Protein AF-A0A149TLL9-F1 (afdb_monomer)

Organism: NCBI:txid318683

InterPro domains:
  IPR004291 Transposase IS66, central domain [PF03050] (10-69)
  IPR039552 Transposase IS66, C-terminal [PF13817] (76-113)
  IPR052344 Transposase-related protein [PTHR33678] (9-99)

Foldseek 3Di:
DLVVCLVVDDCPDPSNVVSVVCVVCVCVLCVCVVPVVDDNDCVVVCVLCVVVVVVVVVPPPPDDPVSVVVVVVLSVQQVQLVVQVHHSVVLVVVLVVCVVVPNDPVCSVVSGSHD

Solvent-accessible surface area (backbone atoms only — not comparable to full-atom values): 6973 Å² total; per-residue (Å²): 113,78,75,77,49,49,86,82,40,61,81,87,36,71,66,40,47,52,51,50,52,50,63,78,38,42,72,70,76,47,41,36,81,84,34,84,89,43,70,93,62,60,62,69,58,54,60,64,48,43,61,56,62,52,49,59,72,70,45,84,79,76,82,49,70,72,56,52,53,54,48,51,52,52,53,51,51,43,51,40,10,52,75,58,74,39,62,46,66,60,52,52,50,55,42,52,54,44,48,72,73,63,54,58,78,93,52,53,76,78,63,51,61,71,125

Mean predicted aligned error: 6.93 Å

Radius of gyration: 22.15 Å; Cα contacts (8 Å, |Δi|>4): 44; chains: 1; bounding box: 47×26×58 Å

Secondary structure (DSSP, 8-state):
-GGGGGGGS-TTSHHHHHHHHHHHTHHHHTHHHH-TTS-SSSHHHHHHHHHHHHHHHH-TT---HHHHHHHHHHHHHHHHHHHTT--HHHHHHHHHHHHHTT--GGGGGGGSS--

Sequence (115 aa):
MLSGKLPFLPTRSKLAEAIRYTLNRWDDLKRFIDDGRIDLDTNPVERAIRPVALGRKNALFAGSEGGADRWAIAASLIETAKLNGIEPFQWLRDTLETMVAGFPASRLGELLPVR

pLDDT: mean 90.95, std 5.69, range [69.5, 97.56]

Structure (mmCIF, N/CA/C/O backbone):
data_AF-A0A149TLL9-F1
#
_entry.id   AF-A0A149TLL9-F1
#
loop_
_atom_site.group_PDB
_atom_site.id
_atom_site.type_symbol
_atom_site.label_atom_id
_atom_site.label_alt_id
_atom_site.label_comp_id
_atom_site.label_asym_id
_atom_site.label_entity_id
_atom_site.label_seq_id
_atom_site.pdbx_PDB_ins_code
_atom_site.Cartn_x
_atom_site.Cartn_y
_atom_site.Cartn_z
_atom_site.occupancy
_atom_site.B_iso_or_equiv
_atom_site.auth_seq_id
_atom_site.auth_comp_id
_atom_site.auth_asym_id
_atom_site.auth_atom_id
_atom_site.pdbx_PDB_model_num
ATOM 1 N N . MET A 1 1 ? 13.188 -2.672 -34.337 1.00 75.12 1 MET A N 1
ATOM 2 C CA . MET A 1 1 ? 12.836 -3.316 -33.049 1.00 75.12 1 MET A CA 1
ATOM 3 C C . MET A 1 1 ? 14.016 -3.195 -32.082 1.00 75.12 1 MET A C 1
ATOM 5 O O . MET A 1 1 ? 15.146 -3.167 -32.561 1.00 75.12 1 MET A O 1
ATOM 9 N N . LEU A 1 2 ? 13.786 -3.088 -30.766 1.00 82.38 2 LEU A N 1
ATOM 10 C CA . LEU A 1 2 ? 14.833 -2.858 -29.746 1.00 82.38 2 LEU A CA 1
ATOM 11 C C . LEU A 1 2 ? 15.948 -3.923 -29.751 1.00 82.38 2 LEU A C 1
ATOM 13 O O . LEU A 1 2 ? 17.118 -3.594 -29.568 1.00 82.38 2 LEU A O 1
ATOM 17 N N . SER A 1 3 ? 15.607 -5.177 -30.056 1.00 84.69 3 SER A N 1
ATOM 18 C CA . SER A 1 3 ? 16.554 -6.291 -30.216 1.00 84.69 3 SER A CA 1
ATOM 19 C C . SER A 1 3 ? 17.633 -6.021 -31.270 1.00 84.69 3 SER A C 1
ATOM 21 O O . SER A 1 3 ? 18.798 -6.342 -31.056 1.00 84.69 3 SER A O 1
ATOM 23 N N . GLY A 1 4 ? 17.284 -5.337 -32.363 1.00 89.44 4 GLY A N 1
ATOM 24 C CA . GLY A 1 4 ? 18.219 -4.976 -33.433 1.00 89.44 4 GLY A CA 1
ATOM 25 C C . GLY A 1 4 ? 19.247 -3.909 -33.045 1.00 89.44 4 GLY A C 1
ATOM 26 O O . GLY A 1 4 ? 20.147 -3.627 -33.829 1.00 89.44 4 GLY A O 1
ATOM 27 N N . LYS A 1 5 ? 19.131 -3.295 -31.860 1.00 88.19 5 LYS A N 1
ATOM 28 C CA . LYS A 1 5 ? 20.105 -2.319 -31.346 1.00 88.19 5 LYS A CA 1
ATOM 29 C C . LYS A 1 5 ? 21.161 -2.946 -30.432 1.00 88.19 5 LYS A C 1
ATOM 31 O O . LYS A 1 5 ? 22.229 -2.363 -30.288 1.00 88.19 5 LYS A O 1
ATOM 36 N N . LEU A 1 6 ? 20.907 -4.130 -29.866 1.00 89.44 6 LEU A N 1
ATOM 37 C CA . LEU A 1 6 ? 21.833 -4.811 -28.950 1.00 89.44 6 LEU A CA 1
ATOM 38 C C . LEU A 1 6 ? 23.225 -5.103 -29.544 1.00 89.44 6 LEU A C 1
ATOM 40 O O . LEU A 1 6 ? 24.193 -4.879 -28.822 1.00 89.44 6 LEU A O 1
ATOM 44 N N . PRO A 1 7 ? 23.373 -5.530 -30.816 1.00 92.38 7 PRO A N 1
ATOM 45 C CA . PRO A 1 7 ? 24.692 -5.819 -31.395 1.00 92.38 7 PRO A CA 1
ATOM 46 C C . PRO A 1 7 ? 25.615 -4.598 -31.512 1.00 92.38 7 PRO A C 1
ATOM 48 O O . PRO A 1 7 ? 26.825 -4.753 -31.626 1.00 92.38 7 PRO A O 1
ATOM 51 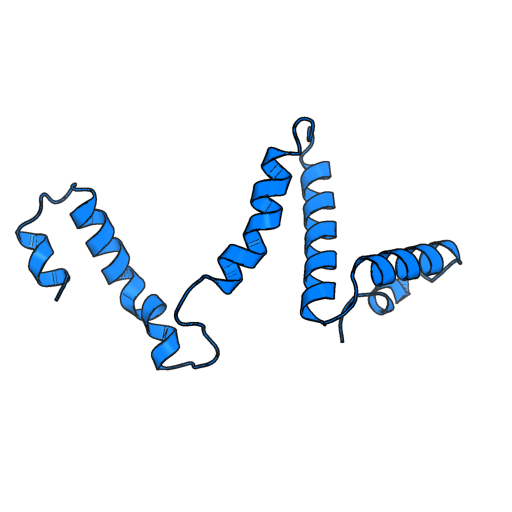N N . PHE A 1 8 ? 25.052 -3.386 -31.483 1.00 92.69 8 PHE A N 1
ATOM 52 C CA . PHE A 1 8 ? 25.791 -2.128 -31.628 1.00 92.69 8 PHE A CA 1
ATOM 53 C C . PHE A 1 8 ? 26.120 -1.466 -30.287 1.00 92.69 8 PHE A C 1
ATOM 55 O O . PHE A 1 8 ? 26.713 -0.389 -30.258 1.00 92.69 8 PHE A O 1
ATOM 62 N N . LEU A 1 9 ? 25.710 -2.075 -29.174 1.00 90.44 9 LEU A N 1
ATOM 63 C CA . LEU A 1 9 ? 25.934 -1.543 -27.838 1.00 90.44 9 LEU A CA 1
ATOM 64 C C . LEU A 1 9 ? 26.966 -2.392 -27.099 1.00 90.44 9 LEU A C 1
ATOM 66 O O . LEU A 1 9 ? 26.938 -3.620 -27.198 1.00 90.44 9 LEU A O 1
ATOM 70 N N . PRO A 1 10 ? 27.829 -1.776 -26.271 1.00 93.19 10 PRO A N 1
ATOM 71 C CA . PRO A 1 10 ? 28.663 -2.533 -25.356 1.00 93.19 10 PRO A CA 1
ATOM 72 C C . PRO A 1 10 ? 27.785 -3.424 -24.479 1.00 93.19 10 PRO A C 1
ATOM 74 O O . PRO A 1 10 ? 26.840 -2.941 -23.841 1.00 93.19 10 PRO A O 1
ATOM 77 N N . THR A 1 11 ? 28.118 -4.714 -24.413 1.00 86.38 11 THR A N 1
ATOM 78 C CA . THR A 1 11 ? 27.302 -5.733 -23.738 1.00 86.38 11 THR A CA 1
ATOM 79 C C . THR A 1 11 ? 26.956 -5.343 -22.305 1.00 86.38 11 THR A C 1
ATOM 81 O O . THR A 1 11 ? 25.830 -5.566 -21.879 1.00 86.38 11 THR A O 1
ATOM 84 N N . ARG A 1 12 ? 27.878 -4.701 -21.577 1.00 91.12 12 ARG A N 1
ATOM 85 C CA . ARG A 1 12 ? 27.704 -4.278 -20.174 1.00 91.12 12 ARG A CA 1
ATOM 86 C C . ARG A 1 12 ? 27.252 -2.822 -19.993 1.00 91.12 12 ARG A C 1
ATOM 88 O O . ARG A 1 12 ? 27.334 -2.293 -18.892 1.00 91.12 12 ARG A O 1
ATOM 95 N N . SER A 1 13 ? 26.807 -2.143 -21.049 1.00 95.75 13 SER A N 1
ATOM 96 C CA . SER A 1 13 ? 26.271 -0.785 -20.904 1.00 95.75 13 SER A CA 1
ATOM 97 C C . SER A 1 13 ? 24.900 -0.798 -20.216 1.00 95.75 13 SER A C 1
ATOM 99 O O . SER A 1 13 ? 24.089 -1.690 -20.471 1.00 95.75 13 SER A O 1
ATOM 101 N N . LYS A 1 14 ? 24.612 0.236 -19.409 1.00 95.75 14 LYS A N 1
ATOM 102 C CA . LYS A 1 14 ? 23.297 0.434 -18.764 1.00 95.75 14 LYS A CA 1
ATOM 103 C C . LYS A 1 14 ? 22.146 0.428 -19.776 1.00 95.75 14 LYS A C 1
ATOM 105 O O . LYS A 1 14 ? 21.066 -0.072 -19.491 1.00 95.75 14 LYS A O 1
ATOM 110 N N . LEU A 1 15 ? 22.387 0.954 -20.979 1.00 94.00 15 LEU A N 1
ATOM 111 C CA . LEU A 1 15 ? 21.398 0.947 -22.054 1.00 94.00 15 LEU A CA 1
ATOM 112 C C . LEU A 1 15 ? 21.132 -0.471 -22.577 1.00 94.00 15 LEU A C 1
ATOM 114 O O . LEU A 1 15 ? 19.977 -0.851 -22.744 1.00 94.00 15 LEU A O 1
ATOM 118 N N . ALA A 1 16 ? 22.176 -1.274 -22.805 1.00 94.44 16 ALA A N 1
ATOM 119 C CA . ALA A 1 16 ? 21.998 -2.662 -23.225 1.00 94.44 16 ALA A CA 1
ATOM 120 C C . ALA A 1 16 ? 21.307 -3.505 -22.137 1.00 94.44 16 ALA A C 1
ATOM 122 O O . ALA A 1 16 ? 20.509 -4.386 -22.456 1.00 94.44 16 ALA A O 1
ATOM 123 N N . GLU A 1 17 ? 21.583 -3.223 -20.861 1.00 95.38 17 GLU A N 1
ATOM 124 C CA . GLU A 1 17 ? 20.899 -3.832 -19.716 1.00 95.38 17 GLU A CA 1
ATOM 125 C C . GLU A 1 17 ? 19.409 -3.487 -19.691 1.00 95.38 17 GLU A C 1
ATOM 127 O O . GLU A 1 17 ? 18.586 -4.399 -19.663 1.00 95.38 17 GLU A O 1
ATOM 132 N N . ALA A 1 18 ? 19.061 -2.203 -19.808 1.00 94.69 18 ALA A N 1
ATOM 133 C CA . ALA A 1 18 ? 17.672 -1.756 -19.869 1.00 94.69 18 ALA A CA 1
ATOM 134 C C . ALA A 1 18 ? 16.917 -2.391 -21.047 1.00 94.69 18 ALA A C 1
ATOM 136 O O . ALA A 1 18 ? 15.814 -2.896 -20.867 1.00 94.69 18 ALA A O 1
ATOM 137 N N . ILE A 1 19 ? 17.531 -2.451 -22.237 1.00 94.69 19 ILE A N 1
ATOM 138 C CA . ILE A 1 19 ? 16.920 -3.092 -23.411 1.00 94.69 19 ILE A CA 1
ATOM 139 C C . ILE A 1 19 ? 16.646 -4.576 -23.150 1.00 94.69 19 ILE A C 1
ATOM 141 O O . ILE A 1 19 ? 15.545 -5.047 -23.431 1.00 94.69 19 ILE A O 1
ATOM 145 N N . ARG A 1 20 ? 17.619 -5.323 -22.611 1.00 94.75 20 ARG A N 1
ATOM 146 C CA . ARG A 1 20 ? 17.415 -6.742 -22.277 1.00 94.75 20 ARG A CA 1
ATOM 147 C C . ARG A 1 20 ? 16.333 -6.922 -21.222 1.00 94.75 20 ARG A C 1
ATOM 149 O O . ARG A 1 20 ? 15.502 -7.806 -21.375 1.00 94.75 20 ARG A O 1
ATOM 156 N N . TYR A 1 21 ? 16.318 -6.076 -20.195 1.00 94.38 21 TYR A N 1
ATOM 157 C CA . TYR A 1 21 ? 15.282 -6.097 -19.168 1.00 94.38 21 TYR A CA 1
ATOM 158 C C . TYR A 1 21 ? 13.886 -5.906 -19.774 1.00 94.38 21 TYR A C 1
ATOM 160 O O . TYR A 1 21 ? 13.004 -6.728 -19.539 1.00 94.38 21 TYR A O 1
ATOM 168 N N . THR A 1 22 ? 13.700 -4.887 -20.619 1.00 93.62 22 THR A N 1
ATOM 169 C CA . THR A 1 22 ? 12.425 -4.638 -21.307 1.00 93.62 22 THR A CA 1
ATOM 170 C C . THR A 1 22 ? 12.016 -5.811 -22.194 1.00 93.62 22 THR A C 1
ATOM 172 O O . THR A 1 22 ? 10.861 -6.221 -22.155 1.00 93.62 22 THR A O 1
ATOM 175 N N . LEU A 1 23 ? 12.946 -6.370 -22.976 1.00 94.44 23 LEU A N 1
ATOM 176 C CA . LEU A 1 23 ? 12.656 -7.506 -23.857 1.00 94.44 23 LEU A CA 1
ATOM 177 C C . LEU A 1 23 ? 12.274 -8.764 -23.066 1.00 94.44 23 LEU A C 1
ATOM 179 O O . LEU A 1 23 ? 11.324 -9.441 -23.442 1.00 94.44 23 LEU A O 1
ATOM 183 N N . ASN A 1 24 ? 12.952 -9.036 -21.948 1.00 95.88 24 ASN A N 1
ATOM 184 C CA . ASN A 1 24 ? 12.638 -10.163 -21.064 1.00 95.88 24 ASN A CA 1
ATOM 185 C C . ASN A 1 24 ? 11.278 -10.016 -20.361 1.00 95.88 24 ASN A C 1
ATOM 187 O O . ASN A 1 24 ? 10.733 -11.004 -19.883 1.00 95.88 24 ASN A O 1
ATOM 191 N N . ARG A 1 25 ? 10.748 -8.791 -20.266 1.00 93.69 25 ARG A N 1
ATOM 192 C CA . ARG A 1 25 ? 9.458 -8.463 -19.638 1.00 93.69 25 ARG A CA 1
ATOM 193 C C . ARG A 1 25 ? 8.371 -8.113 -20.649 1.00 93.69 25 ARG A C 1
ATOM 195 O O . ARG A 1 25 ? 7.311 -7.635 -20.266 1.00 93.69 25 ARG A O 1
ATOM 202 N N . TRP A 1 26 ? 8.626 -8.301 -21.940 1.00 93.81 26 TRP A N 1
ATOM 203 C CA . TRP A 1 26 ? 7.763 -7.769 -22.993 1.00 93.81 26 TRP A CA 1
ATOM 204 C C . TRP A 1 26 ? 6.345 -8.347 -22.970 1.00 93.81 26 TRP A C 1
ATOM 206 O O . TRP A 1 26 ? 5.390 -7.621 -23.244 1.00 93.81 26 TRP A O 1
A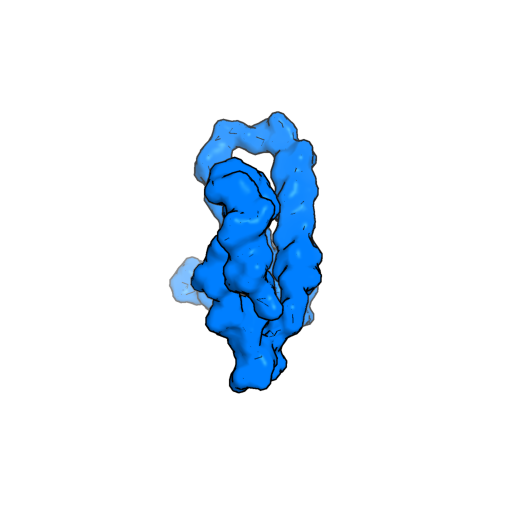TOM 216 N N . ASP A 1 27 ? 6.203 -9.625 -22.622 1.00 93.12 27 ASP A N 1
ATOM 217 C CA . ASP A 1 27 ? 4.894 -10.274 -22.526 1.00 93.12 27 ASP A CA 1
ATOM 218 C C . ASP A 1 27 ? 4.086 -9.745 -21.331 1.00 93.12 27 ASP A C 1
ATOM 220 O O . ASP A 1 27 ? 2.901 -9.452 -21.483 1.00 93.12 27 ASP A O 1
ATOM 224 N N . ASP A 1 28 ? 4.742 -9.495 -20.192 1.00 91.19 28 ASP A N 1
ATOM 225 C CA . ASP A 1 28 ? 4.124 -8.860 -19.019 1.00 91.19 28 ASP A CA 1
ATOM 226 C C . ASP A 1 28 ? 3.695 -7.414 -19.337 1.00 91.19 28 ASP A C 1
ATOM 228 O O . ASP A 1 28 ? 2.563 -7.012 -19.073 1.00 91.19 28 ASP A O 1
ATOM 232 N N . LEU A 1 29 ? 4.588 -6.632 -19.958 1.00 90.81 29 LEU A N 1
ATOM 233 C CA . LEU A 1 29 ? 4.372 -5.210 -20.261 1.00 90.81 29 LEU A CA 1
ATOM 234 C C . LEU A 1 29 ? 3.228 -4.963 -21.247 1.00 90.81 29 LEU A C 1
ATOM 236 O O . LEU A 1 29 ? 2.627 -3.894 -21.231 1.00 90.81 29 LEU A O 1
ATOM 240 N N . LYS A 1 30 ? 2.933 -5.927 -22.120 1.00 93.44 30 LYS A N 1
ATOM 241 C CA . LYS A 1 30 ? 1.842 -5.833 -23.096 1.00 93.44 30 LYS A CA 1
ATOM 242 C C . LYS A 1 30 ? 0.536 -6.443 -22.608 1.00 93.44 30 LYS A C 1
ATOM 244 O O . LYS A 1 30 ? -0.436 -6.415 -23.355 1.00 93.44 30 LYS A O 1
ATOM 249 N N . ARG A 1 31 ? 0.479 -7.006 -21.398 1.00 94.06 31 ARG A N 1
ATOM 250 C CA . ARG A 1 31 ? -0.690 -7.768 -20.938 1.00 94.06 31 ARG A CA 1
ATOM 251 C C . ARG A 1 31 ? -1.994 -6.961 -20.977 1.00 94.06 31 ARG A C 1
ATOM 253 O O . ARG A 1 31 ? -3.040 -7.538 -21.253 1.00 94.06 31 ARG A O 1
ATOM 260 N N . PHE A 1 32 ? -1.913 -5.642 -20.791 1.00 92.75 32 PHE A N 1
ATOM 261 C CA . PHE A 1 32 ? -3.047 -4.715 -20.907 1.00 92.75 32 PHE A CA 1
ATOM 262 C C . PHE A 1 32 ? -3.737 -4.746 -22.286 1.00 92.75 32 PHE A C 1
ATOM 264 O O . PHE A 1 32 ? -4.908 -4.398 -22.389 1.00 92.75 32 PHE A O 1
ATOM 271 N N . ILE A 1 33 ? -3.033 -5.158 -23.351 1.00 94.94 33 ILE A N 1
ATOM 272 C CA . ILE A 1 33 ? -3.597 -5.271 -24.707 1.00 94.94 33 ILE A CA 1
ATOM 273 C C . ILE 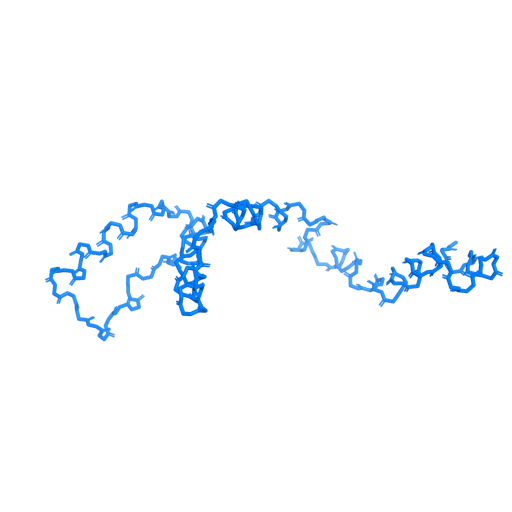A 1 33 ? -4.678 -6.356 -24.747 1.00 94.94 33 ILE A C 1
ATOM 275 O O . ILE A 1 33 ? -5.694 -6.192 -25.418 1.00 94.94 33 ILE A O 1
ATOM 279 N N . ASP A 1 34 ? -4.463 -7.443 -24.006 1.00 96.06 34 ASP A N 1
ATOM 280 C CA . ASP A 1 34 ? -5.345 -8.611 -23.990 1.00 96.06 34 ASP A CA 1
ATOM 281 C C . ASP A 1 34 ? -6.294 -8.622 -22.775 1.00 96.06 34 ASP A C 1
ATOM 283 O O . ASP A 1 34 ? -7.244 -9.404 -22.740 1.00 96.06 34 ASP A O 1
ATOM 287 N N . ASP A 1 35 ? -6.034 -7.796 -21.756 1.00 94.06 35 ASP A N 1
ATOM 288 C CA . ASP A 1 35 ? -6.819 -7.707 -20.521 1.00 94.06 35 ASP A CA 1
ATOM 289 C C . ASP A 1 35 ? -7.036 -6.244 -20.113 1.00 94.06 35 ASP A C 1
ATOM 291 O O . ASP A 1 35 ? -6.201 -5.631 -19.449 1.00 94.06 35 ASP A O 1
ATOM 295 N N . GLY A 1 36 ? -8.202 -5.698 -20.471 1.00 91.12 36 GLY A N 1
ATOM 296 C CA . GLY A 1 36 ? -8.574 -4.307 -20.189 1.00 91.12 36 GLY A CA 1
ATOM 297 C C . GLY A 1 36 ? -8.793 -3.970 -18.708 1.00 91.12 36 GLY A C 1
ATOM 298 O O . GLY A 1 36 ? -9.130 -2.833 -18.398 1.00 91.12 36 GLY A O 1
ATOM 299 N N . ARG A 1 37 ? -8.632 -4.932 -17.788 1.00 91.12 37 ARG A N 1
ATOM 300 C CA . ARG A 1 37 ? -8.613 -4.669 -16.337 1.00 91.12 37 ARG A CA 1
ATOM 301 C C . ARG A 1 37 ? -7.246 -4.185 -15.853 1.00 91.12 37 ARG A C 1
ATOM 303 O O . ARG A 1 37 ? -7.142 -3.729 -14.720 1.00 91.12 37 ARG A O 1
ATOM 310 N N . ILE A 1 38 ? -6.204 -4.352 -16.667 1.00 90.56 38 ILE A N 1
ATOM 311 C CA . ILE A 1 38 ? -4.844 -3.920 -16.356 1.00 90.56 38 ILE A 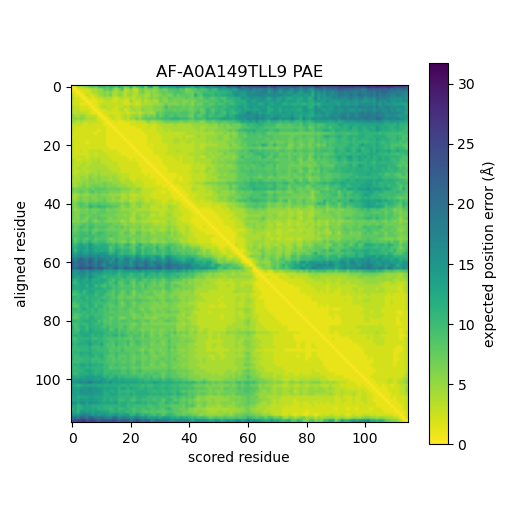CA 1
ATOM 312 C C . ILE A 1 38 ? -4.638 -2.532 -16.953 1.00 90.56 38 ILE A C 1
ATOM 314 O O . ILE A 1 38 ? -4.796 -2.336 -18.157 1.00 90.56 38 ILE A O 1
ATOM 318 N N . ASP A 1 39 ? -4.254 -1.582 -16.106 1.00 89.19 39 ASP A N 1
ATOM 319 C CA . ASP A 1 39 ? -3.908 -0.238 -16.549 1.00 89.19 39 ASP A CA 1
ATOM 320 C C . ASP A 1 39 ? -2.644 -0.253 -17.427 1.00 89.19 39 ASP A C 1
ATOM 322 O O . ASP A 1 39 ? -1.702 -1.013 -17.196 1.00 89.19 39 ASP A O 1
ATOM 326 N N . LEU A 1 40 ? -2.613 0.621 -18.439 1.00 90.00 40 LEU A N 1
ATOM 327 C CA . LEU A 1 40 ? -1.456 0.802 -19.327 1.00 90.00 40 LEU A CA 1
ATOM 328 C C . LEU A 1 40 ? -0.214 1.305 -18.573 1.00 90.00 40 LEU A C 1
ATOM 330 O O . LEU A 1 40 ? 0.919 1.054 -18.988 1.00 90.00 40 LEU A O 1
ATOM 334 N N . ASP A 1 41 ? -0.428 2.053 -17.494 1.00 88.62 41 ASP A N 1
ATOM 335 C CA . ASP A 1 41 ? 0.623 2.656 -16.692 1.00 88.62 41 ASP A CA 1
ATOM 336 C C . ASP A 1 41 ? 0.485 2.300 -15.209 1.00 88.62 41 ASP A C 1
ATOM 338 O O . ASP A 1 41 ? -0.542 1.819 -14.733 1.00 88.62 41 ASP A O 1
ATOM 342 N N . THR A 1 42 ? 1.559 2.534 -14.460 1.00 88.38 42 THR A N 1
ATOM 343 C CA . THR A 1 42 ? 1.628 2.260 -13.023 1.00 88.38 42 THR A CA 1
ATOM 344 C C . THR A 1 42 ? 1.208 3.455 -12.167 1.00 88.38 42 THR A C 1
ATOM 346 O O . THR A 1 42 ? 1.366 3.400 -10.947 1.00 88.38 42 THR A O 1
ATOM 349 N N . ASN A 1 43 ? 0.646 4.529 -12.739 1.00 90.38 43 ASN A N 1
ATOM 350 C CA . ASN A 1 43 ? 0.329 5.753 -11.994 1.00 90.38 43 ASN A CA 1
ATOM 351 C C . ASN A 1 43 ? -0.620 5.514 -10.807 1.00 90.38 43 ASN A C 1
ATOM 353 O O . ASN A 1 43 ? -0.412 6.124 -9.753 1.00 90.38 43 ASN A O 1
ATOM 357 N N . PRO A 1 44 ? -1.670 4.671 -10.900 1.00 87.31 44 PRO A N 1
ATOM 358 C CA . PRO A 1 44 ? -2.517 4.369 -9.747 1.00 87.31 44 PRO A CA 1
ATOM 359 C C . PRO A 1 44 ? -1.730 3.722 -8.603 1.00 87.31 44 PRO A C 1
ATOM 361 O O . PRO A 1 44 ? -1.840 4.164 -7.459 1.00 87.31 44 PRO A O 1
ATOM 364 N N . VAL A 1 45 ? -0.872 2.752 -8.925 1.00 87.38 45 VAL A N 1
ATOM 365 C CA . VAL A 1 45 ? -0.020 2.044 -7.959 1.00 87.38 45 VAL A CA 1
ATOM 366 C C . VAL A 1 45 ? 1.004 2.991 -7.332 1.00 87.38 45 VAL A C 1
ATOM 368 O O . VAL A 1 45 ? 1.157 3.030 -6.111 1.00 87.38 45 VAL A O 1
ATOM 371 N N . GLU A 1 46 ? 1.672 3.811 -8.142 1.00 90.19 46 GLU A N 1
ATOM 372 C CA . GLU A 1 46 ? 2.654 4.791 -7.672 1.00 90.19 46 GLU A CA 1
ATOM 373 C C . GLU A 1 46 ? 2.028 5.842 -6.752 1.00 90.19 46 GLU A C 1
ATOM 375 O O . GLU A 1 46 ? 2.599 6.198 -5.716 1.00 90.19 46 GLU A O 1
ATOM 380 N N . ARG A 1 47 ? 0.820 6.316 -7.083 1.00 89.44 47 ARG A N 1
ATOM 381 C CA . ARG A 1 47 ? 0.064 7.219 -6.207 1.00 89.44 47 ARG A CA 1
ATOM 382 C C . ARG A 1 47 ? -0.318 6.543 -4.894 1.00 89.44 47 ARG A C 1
ATOM 384 O O . ARG A 1 47 ? -0.207 7.195 -3.859 1.00 89.44 47 ARG A O 1
ATOM 391 N N . ALA A 1 48 ? -0.716 5.272 -4.922 1.00 86.31 48 ALA A N 1
ATOM 392 C CA . ALA A 1 48 ? -1.098 4.520 -3.727 1.00 86.31 48 ALA A CA 1
ATOM 393 C C . ALA A 1 48 ? 0.090 4.254 -2.783 1.00 86.31 48 ALA A C 1
ATOM 395 O O . ALA A 1 48 ? -0.058 4.351 -1.568 1.00 86.31 48 ALA A O 1
ATOM 396 N N . ILE A 1 49 ? 1.291 3.987 -3.312 1.00 88.50 49 ILE A N 1
ATOM 397 C CA . ILE A 1 49 ? 2.479 3.723 -2.477 1.00 88.50 49 ILE A CA 1
ATOM 398 C C . ILE A 1 49 ? 3.173 5.002 -1.982 1.00 88.50 49 ILE A C 1
ATOM 400 O O . ILE A 1 49 ? 3.908 4.986 -0.990 1.00 88.50 49 ILE A O 1
ATOM 404 N N . ARG A 1 50 ? 2.945 6.144 -2.639 1.00 89.38 50 ARG A N 1
ATOM 405 C CA . ARG A 1 50 ? 3.603 7.415 -2.301 1.00 89.38 50 ARG A CA 1
ATOM 406 C C . ARG A 1 50 ? 3.401 7.858 -0.839 1.00 89.38 50 ARG A C 1
ATOM 408 O O . ARG A 1 50 ? 4.400 8.251 -0.233 1.00 89.38 50 ARG A O 1
ATOM 415 N N . PRO A 1 51 ? 2.198 7.791 -0.232 1.00 87.06 51 PRO A N 1
ATOM 416 C CA . PRO A 1 51 ? 2.008 8.104 1.185 1.00 87.06 51 PRO A CA 1
ATOM 417 C C . PRO A 1 51 ? 2.867 7.244 2.115 1.00 87.06 51 PRO A C 1
ATOM 419 O O . PRO A 1 51 ? 3.428 7.770 3.072 1.00 87.06 51 PRO A O 1
ATOM 422 N N . VAL A 1 52 ? 3.041 5.955 1.805 1.00 85.31 52 VAL A N 1
ATOM 423 C CA . VAL A 1 52 ? 3.891 5.034 2.578 1.00 85.31 52 VAL A CA 1
ATOM 424 C C . VAL A 1 52 ? 5.356 5.468 2.494 1.00 85.31 52 VAL A C 1
ATOM 426 O O . VAL A 1 52 ? 6.032 5.611 3.515 1.00 85.31 52 VAL A O 1
ATOM 429 N N . ALA A 1 53 ? 5.842 5.755 1.283 1.00 87.31 53 ALA A N 1
ATOM 430 C CA . ALA A 1 53 ? 7.214 6.211 1.069 1.00 87.31 53 ALA A CA 1
ATOM 431 C C . ALA A 1 53 ? 7.508 7.552 1.769 1.00 87.31 53 ALA A C 1
ATOM 433 O O . ALA A 1 53 ? 8.583 7.726 2.351 1.00 87.31 53 ALA A O 1
ATOM 434 N N . LEU A 1 54 ? 6.550 8.487 1.744 1.00 86.88 54 LEU A N 1
ATOM 435 C CA . LEU A 1 54 ? 6.641 9.767 2.454 1.00 86.88 54 LEU A CA 1
ATOM 436 C C . LEU A 1 54 ? 6.573 9.583 3.975 1.00 86.88 54 LEU A C 1
ATOM 438 O O . LEU A 1 54 ? 7.373 10.179 4.693 1.00 86.88 54 LEU A O 1
ATOM 442 N N . GLY A 1 55 ? 5.673 8.730 4.464 1.00 83.62 55 GLY A N 1
ATOM 443 C CA . GLY A 1 55 ? 5.536 8.407 5.883 1.00 83.62 55 GLY A CA 1
ATOM 444 C C . GLY A 1 55 ? 6.828 7.848 6.472 1.00 83.62 55 GLY A C 1
ATOM 445 O O . GLY A 1 55 ? 7.274 8.316 7.516 1.00 83.62 55 GLY A O 1
ATOM 446 N N . ARG A 1 56 ? 7.508 6.947 5.748 1.00 80.69 56 ARG A N 1
ATOM 447 C CA . ARG A 1 56 ? 8.822 6.412 6.144 1.00 80.69 56 ARG A CA 1
ATOM 448 C C . ARG A 1 56 ? 9.863 7.511 6.360 1.00 80.69 56 ARG A C 1
ATOM 450 O O . ARG A 1 56 ? 10.626 7.440 7.315 1.00 80.69 56 ARG A O 1
ATOM 457 N N . LYS A 1 57 ? 9.895 8.534 5.499 1.00 80.25 57 LYS A N 1
ATOM 458 C CA . LYS A 1 57 ? 10.821 9.671 5.649 1.00 80.25 57 LYS A CA 1
ATOM 459 C C . LYS A 1 57 ? 10.549 10.467 6.933 1.00 80.25 57 LYS A C 1
ATOM 461 O O . LYS A 1 57 ? 11.479 11.013 7.516 1.00 80.25 57 LYS A O 1
ATOM 466 N N . ASN A 1 58 ? 9.291 10.519 7.364 1.00 80.94 58 ASN A N 1
ATOM 467 C CA . ASN A 1 58 ? 8.854 11.276 8.537 1.00 80.94 58 ASN A CA 1
ATOM 468 C C . ASN A 1 58 ? 8.911 10.457 9.842 1.00 80.94 58 ASN A C 1
ATOM 470 O O . ASN A 1 58 ? 8.790 11.022 10.926 1.00 80.94 58 ASN A O 1
ATOM 474 N N . ALA A 1 59 ? 9.131 9.143 9.764 1.00 80.44 59 ALA A N 1
ATOM 475 C CA . ALA A 1 59 ? 9.207 8.232 10.905 1.00 80.44 59 ALA A CA 1
ATOM 476 C C . ALA A 1 59 ? 10.631 8.155 11.498 1.00 80.44 59 ALA A C 1
ATOM 478 O O . ALA A 1 59 ? 11.199 7.074 11.643 1.00 80.44 59 ALA A O 1
ATOM 479 N N . LEU A 1 60 ? 11.214 9.310 11.848 1.00 74.25 60 LEU A N 1
ATOM 480 C CA . LEU A 1 60 ? 12.626 9.462 12.258 1.00 74.25 60 LEU A CA 1
ATOM 481 C C . LEU A 1 60 ? 13.032 8.661 13.514 1.00 74.25 60 LEU A C 1
ATOM 483 O O . LEU A 1 60 ? 14.221 8.482 13.759 1.00 74.25 60 LEU A O 1
ATOM 487 N N . PHE A 1 61 ? 12.060 8.170 14.290 1.00 73.12 61 PHE A N 1
ATOM 488 C CA . PHE A 1 61 ? 12.267 7.419 15.535 1.00 73.12 61 PHE A CA 1
ATOM 489 C C . PHE A 1 61 ? 11.602 6.029 15.526 1.00 73.12 61 PHE A C 1
ATOM 491 O O . PHE A 1 61 ? 11.399 5.430 16.582 1.00 73.12 61 PHE A O 1
ATOM 498 N N . ALA A 1 62 ? 11.234 5.502 14.353 1.00 75.88 62 ALA A N 1
ATOM 499 C CA . ALA A 1 62 ? 10.753 4.127 14.236 1.00 75.88 62 ALA A CA 1
ATOM 500 C C . ALA A 1 62 ? 11.911 3.151 14.515 1.00 75.88 62 ALA A C 1
ATOM 502 O O . ALA A 1 62 ? 12.841 3.043 13.722 1.00 75.88 62 ALA A O 1
ATOM 503 N N . GLY A 1 63 ? 11.872 2.484 15.672 1.00 73.69 63 GLY A N 1
ATOM 504 C CA . GLY A 1 63 ? 13.030 1.760 16.215 1.00 73.69 63 GLY A CA 1
ATOM 505 C C . GLY A 1 63 ? 12.884 0.244 16.341 1.00 73.69 63 GLY A C 1
ATOM 506 O O . GLY A 1 63 ? 13.787 -0.388 16.880 1.00 73.69 63 GLY A O 1
ATOM 507 N N . SER A 1 64 ? 11.772 -0.358 15.906 1.00 88.12 64 SER A N 1
ATOM 508 C CA . SER A 1 64 ? 11.573 -1.808 16.031 1.00 88.12 64 SER A CA 1
ATOM 509 C C . SER A 1 64 ? 10.854 -2.425 14.836 1.00 88.12 64 SER A C 1
ATOM 511 O O . SER A 1 64 ? 9.946 -1.828 14.257 1.00 88.12 64 SER A O 1
ATOM 513 N N . GLU A 1 65 ? 11.239 -3.659 14.514 1.00 88.06 65 GLU A N 1
ATOM 514 C CA . GLU A 1 65 ? 10.603 -4.493 13.488 1.00 88.06 65 GLU A CA 1
ATOM 515 C C . GLU A 1 65 ? 9.121 -4.731 13.808 1.00 88.06 65 GLU A C 1
ATOM 517 O O . GLU A 1 65 ? 8.256 -4.425 12.996 1.00 88.06 65 GLU A O 1
ATOM 522 N N . GLY A 1 66 ? 8.799 -5.102 15.054 1.00 89.56 66 GLY A N 1
ATOM 523 C CA . GLY A 1 66 ? 7.403 -5.268 15.475 1.00 89.56 66 GLY A CA 1
ATOM 524 C C . GLY A 1 66 ? 6.569 -3.978 15.411 1.00 89.56 66 GLY A C 1
ATOM 525 O O . GLY A 1 66 ? 5.348 -4.034 15.268 1.00 89.56 66 GLY A O 1
ATOM 526 N N . GLY A 1 67 ? 7.198 -2.801 15.502 1.00 87.94 67 GLY A N 1
ATOM 527 C CA . GLY A 1 67 ? 6.534 -1.522 15.242 1.00 87.94 67 GLY A CA 1
ATOM 528 C C . GLY A 1 67 ? 6.209 -1.330 13.759 1.00 87.94 67 GLY A C 1
ATOM 529 O O . GLY A 1 67 ? 5.114 -0.870 13.430 1.00 87.94 67 GLY A O 1
ATOM 530 N N . ALA A 1 68 ? 7.126 -1.729 12.875 1.00 87.00 68 ALA A N 1
ATOM 531 C CA . ALA A 1 68 ? 6.916 -1.705 11.432 1.00 87.00 68 ALA A CA 1
ATOM 532 C C . ALA A 1 68 ? 5.790 -2.660 11.005 1.00 87.00 68 ALA A C 1
ATOM 534 O O . ALA A 1 68 ? 4.922 -2.248 10.236 1.00 87.00 68 ALA A O 1
ATOM 535 N N . ASP A 1 69 ? 5.732 -3.870 11.567 1.00 90.75 69 ASP A N 1
ATOM 536 C CA . ASP A 1 69 ? 4.670 -4.843 11.274 1.00 90.75 69 ASP A CA 1
ATOM 537 C C . ASP A 1 69 ? 3.282 -4.310 11.644 1.00 90.75 69 ASP A C 1
ATOM 539 O O . ASP A 1 69 ? 2.348 -4.334 10.840 1.00 90.75 69 ASP A O 1
ATOM 543 N N . ARG A 1 70 ? 3.139 -3.754 12.854 1.00 90.81 70 ARG A N 1
ATOM 544 C CA . ARG A 1 70 ? 1.872 -3.154 13.311 1.00 90.81 70 ARG A CA 1
ATOM 545 C C . ARG A 1 70 ? 1.455 -1.977 12.436 1.00 90.81 70 ARG A C 1
ATOM 547 O O . ARG A 1 70 ? 0.274 -1.823 12.131 1.00 90.81 70 ARG A O 1
ATOM 554 N N . TRP A 1 71 ? 2.417 -1.155 12.024 1.00 88.25 71 TRP A N 1
ATOM 555 C CA . TRP A 1 71 ? 2.153 -0.040 11.122 1.00 88.25 71 TRP A CA 1
ATOM 556 C C . TRP A 1 71 ? 1.714 -0.522 9.735 1.00 88.25 71 TRP A C 1
ATOM 558 O O . TRP A 1 71 ? 0.759 0.021 9.182 1.00 88.25 71 TRP A O 1
ATOM 568 N N . ALA A 1 72 ? 2.342 -1.573 9.200 1.00 89.69 72 ALA A N 1
ATOM 569 C CA . ALA A 1 72 ? 1.953 -2.179 7.930 1.00 89.69 72 ALA A CA 1
ATOM 570 C C . ALA A 1 72 ? 0.517 -2.725 7.973 1.00 89.69 72 ALA A C 1
ATOM 572 O O . ALA A 1 72 ? -0.247 -2.510 7.030 1.00 89.69 72 ALA A O 1
ATOM 573 N N . ILE A 1 73 ? 0.115 -3.353 9.084 1.00 92.62 73 ILE A N 1
ATOM 574 C CA . ILE A 1 73 ? -1.270 -3.800 9.305 1.00 92.62 73 ILE A CA 1
ATOM 575 C C . ILE A 1 73 ? -2.233 -2.605 9.288 1.00 92.62 73 ILE A C 1
ATOM 577 O O . ILE A 1 73 ? -3.214 -2.617 8.546 1.00 92.62 73 ILE A O 1
ATOM 581 N N . ALA A 1 74 ? -1.942 -1.550 10.055 1.00 91.50 74 ALA A N 1
ATOM 582 C CA . ALA A 1 74 ? -2.799 -0.367 10.126 1.00 91.50 74 ALA A CA 1
ATOM 583 C C . ALA A 1 74 ? -2.940 0.334 8.763 1.00 91.50 74 ALA A C 1
ATOM 585 O O 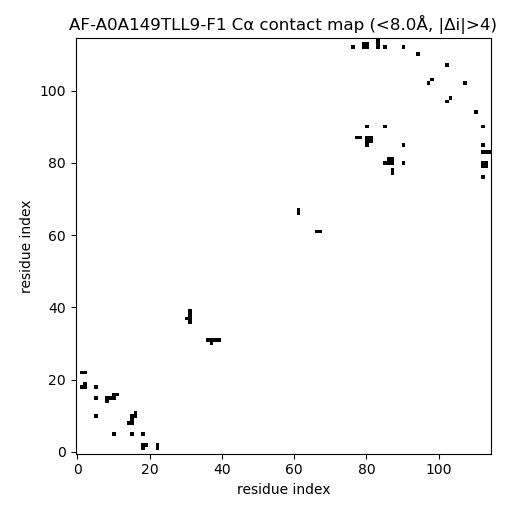. ALA A 1 74 ? -4.053 0.651 8.342 1.00 91.50 74 ALA A O 1
ATOM 586 N N . ALA A 1 75 ? -1.830 0.529 8.046 1.00 90.50 75 ALA A N 1
ATOM 587 C CA . ALA A 1 75 ? -1.836 1.107 6.705 1.00 90.50 75 ALA A CA 1
ATOM 588 C C . ALA A 1 75 ? -2.660 0.254 5.726 1.00 90.50 75 ALA A C 1
ATOM 590 O O . ALA A 1 75 ? -3.456 0.798 4.965 1.00 90.50 75 ALA A O 1
ATOM 591 N N . SER A 1 76 ? -2.536 -1.075 5.794 1.00 92.06 76 SER A N 1
ATOM 592 C CA . SER A 1 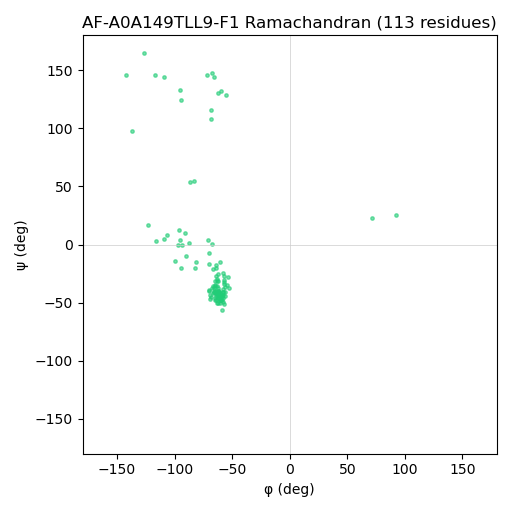76 ? -3.299 -1.995 4.940 1.00 92.06 76 SER A CA 1
ATOM 593 C C . SER A 1 76 ? -4.808 -1.898 5.185 1.00 92.06 76 SER A C 1
ATOM 595 O O . SER A 1 76 ? -5.586 -1.872 4.232 1.00 92.06 76 SER A O 1
ATOM 597 N N . LEU A 1 77 ? -5.237 -1.794 6.447 1.00 94.56 77 LEU A N 1
ATOM 598 C CA . LEU A 1 77 ? -6.652 -1.631 6.801 1.00 94.56 77 LEU A CA 1
ATOM 599 C C . LEU A 1 77 ? -7.211 -0.281 6.330 1.00 94.56 77 LEU A C 1
ATOM 601 O O . LEU A 1 77 ? -8.303 -0.230 5.767 1.00 94.56 77 LEU A O 1
ATOM 605 N N . ILE A 1 78 ? -6.440 0.799 6.491 1.00 92.94 78 ILE A N 1
ATOM 606 C CA . ILE A 1 78 ? -6.812 2.140 6.016 1.00 92.94 78 ILE A CA 1
ATOM 607 C C . ILE A 1 78 ? -6.966 2.161 4.490 1.00 92.94 78 ILE A C 1
ATOM 609 O O . ILE A 1 78 ? -7.950 2.701 3.986 1.00 92.94 78 ILE A O 1
ATOM 613 N N . GLU A 1 79 ? -6.024 1.580 3.743 1.00 91.56 79 GLU A N 1
ATOM 614 C CA . GLU A 1 79 ? -6.135 1.511 2.281 1.00 91.56 79 GLU A CA 1
ATOM 615 C C . GLU A 1 79 ? -7.292 0.604 1.845 1.00 91.56 79 GLU A C 1
ATOM 617 O O . GLU A 1 79 ? -8.011 0.946 0.910 1.00 91.56 79 GLU A O 1
ATOM 622 N N . THR A 1 80 ? -7.559 -0.488 2.568 1.00 93.69 80 THR A N 1
ATOM 623 C CA . THR A 1 80 ? -8.738 -1.336 2.321 1.00 93.69 80 THR A CA 1
ATOM 624 C C . THR A 1 80 ? -10.040 -0.547 2.489 1.00 93.69 80 THR A C 1
ATOM 626 O O . THR A 1 80 ? -10.914 -0.6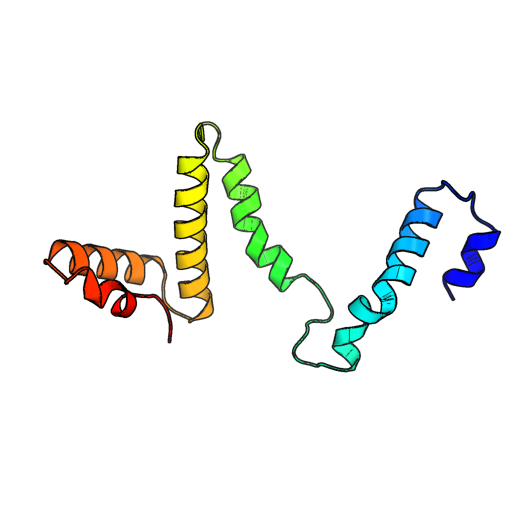33 1.626 1.00 93.69 80 THR A O 1
ATOM 629 N N . ALA A 1 81 ? -10.158 0.281 3.532 1.00 95.25 81 ALA A N 1
ATOM 630 C CA . ALA A 1 81 ? -11.320 1.151 3.723 1.00 95.25 81 ALA A CA 1
ATOM 631 C C . ALA A 1 81 ? -11.503 2.122 2.548 1.00 95.25 81 ALA A C 1
ATOM 633 O O . ALA A 1 81 ? -12.586 2.187 1.964 1.00 95.25 81 ALA A O 1
ATOM 634 N N . LYS A 1 82 ? -10.426 2.800 2.128 1.00 92.31 82 LYS A N 1
ATOM 635 C CA . LYS A 1 82 ? -10.458 3.709 0.971 1.00 92.31 82 LYS A CA 1
ATOM 636 C C . LYS A 1 82 ? -10.888 2.998 -0.312 1.00 92.31 82 LYS A C 1
ATOM 638 O O . LYS A 1 82 ? -11.723 3.530 -1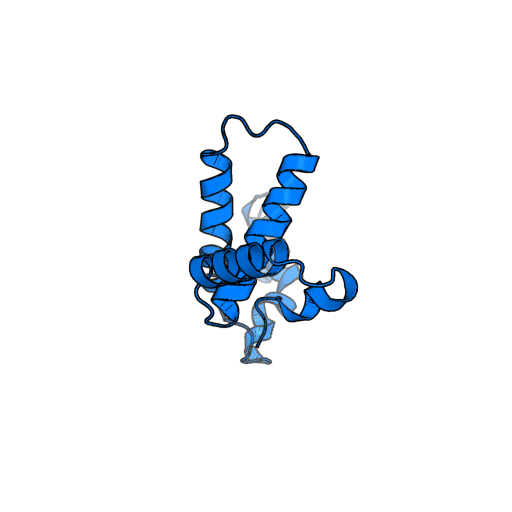.040 1.00 92.31 82 LYS A O 1
ATOM 643 N N . LEU A 1 83 ? -10.355 1.802 -0.575 1.00 91.62 83 LEU A N 1
ATOM 644 C CA . LEU A 1 83 ? -10.697 0.999 -1.755 1.00 91.62 83 LEU A CA 1
ATOM 645 C C . LEU A 1 83 ? -12.175 0.584 -1.778 1.00 91.62 83 LEU A C 1
ATOM 647 O O . LEU A 1 83 ? -12.765 0.502 -2.852 1.00 91.62 83 LEU A O 1
ATOM 651 N N . ASN A 1 84 ? -12.788 0.379 -0.610 1.00 94.62 84 ASN A N 1
ATOM 652 C CA . ASN A 1 84 ? -14.212 0.055 -0.479 1.00 94.62 84 ASN A CA 1
ATOM 653 C C . ASN A 1 84 ? -15.125 1.298 -0.413 1.00 94.62 84 ASN A C 1
ATOM 655 O O . ASN A 1 84 ? -16.348 1.166 -0.299 1.00 94.62 84 ASN A O 1
ATOM 659 N N . GLY A 1 85 ? -14.560 2.509 -0.502 1.00 95.31 85 GLY A N 1
ATOM 660 C CA . GLY A 1 85 ? -15.305 3.766 -0.389 1.00 95.31 85 GLY A CA 1
ATOM 661 C C . GLY A 1 85 ? -15.794 4.065 1.032 1.00 95.31 85 GLY A C 1
ATOM 662 O O . GLY A 1 85 ? -16.768 4.795 1.200 1.00 95.31 85 GLY A O 1
ATOM 663 N N . ILE A 1 86 ? -15.145 3.484 2.041 1.00 96.75 86 ILE A N 1
ATOM 664 C CA . ILE A 1 86 ? -15.424 3.694 3.461 1.00 96.75 86 ILE A CA 1
ATOM 665 C C . ILE A 1 86 ? -14.470 4.772 3.983 1.00 96.75 86 ILE A C 1
ATOM 667 O O . ILE A 1 86 ? -13.266 4.723 3.722 1.00 96.75 86 ILE A O 1
ATOM 671 N N . GLU A 1 87 ? -14.993 5.752 4.723 1.00 96.75 87 GLU A N 1
ATOM 672 C CA . GLU A 1 87 ? -14.169 6.798 5.337 1.00 96.75 87 GLU A CA 1
ATOM 673 C C . GLU A 1 87 ? -13.291 6.178 6.449 1.00 96.75 87 GLU A C 1
ATOM 675 O O . GLU A 1 87 ? -13.835 5.639 7.420 1.00 96.75 87 GLU A O 1
ATOM 680 N N . PRO A 1 88 ? -11.946 6.188 6.322 1.00 95.69 88 PRO A N 1
ATOM 681 C CA . PRO A 1 88 ? -11.083 5.408 7.209 1.00 95.69 88 PRO A CA 1
ATOM 682 C C . PRO A 1 88 ? -11.116 5.834 8.676 1.00 95.69 88 PRO A C 1
ATOM 684 O O . PRO A 1 88 ? -10.995 4.977 9.551 1.00 95.69 88 PRO A O 1
ATOM 687 N N . PHE A 1 89 ? -11.240 7.133 8.963 1.00 96.06 89 PHE A N 1
ATOM 688 C CA . PHE A 1 89 ? -11.255 7.623 10.339 1.00 96.06 89 PHE A CA 1
ATOM 689 C C . PHE A 1 89 ? -12.535 7.201 11.061 1.00 96.06 89 PHE A C 1
ATOM 691 O O . PHE A 1 89 ? -12.466 6.674 12.170 1.00 96.06 89 PHE A O 1
ATOM 698 N N . GLN A 1 90 ? -13.687 7.373 10.415 1.00 97.31 90 GLN A N 1
ATOM 699 C CA . GLN A 1 90 ? -14.986 6.931 10.897 1.00 97.31 90 GLN A CA 1
ATOM 700 C C . GLN A 1 90 ? -14.976 5.429 11.166 1.00 97.31 90 GLN A C 1
ATOM 702 O O . GLN A 1 90 ? -15.315 5.016 12.270 1.00 97.31 90 GLN A O 1
ATOM 707 N N . TRP A 1 91 ? -14.533 4.619 10.200 1.00 97.06 91 TRP A N 1
ATOM 708 C CA . TRP A 1 91 ? -14.451 3.171 10.388 1.00 97.06 91 TRP A CA 1
ATOM 709 C C . TRP A 1 91 ? -13.564 2.795 11.580 1.00 97.06 91 TRP A C 1
ATOM 711 O O . TRP A 1 91 ? -13.961 1.973 12.407 1.00 97.06 91 TRP A O 1
ATOM 721 N N . LEU A 1 92 ? -12.380 3.405 11.695 1.00 96.75 92 LEU A N 1
ATOM 722 C CA . LEU A 1 92 ? -11.454 3.108 12.783 1.00 96.75 92 LEU A CA 1
ATOM 723 C C . LEU A 1 92 ? -12.048 3.490 14.144 1.00 96.75 92 LEU A C 1
ATOM 725 O O . LEU A 1 92 ? -11.958 2.706 15.087 1.00 96.75 92 LEU A O 1
ATOM 729 N N . ARG A 1 93 ? -12.674 4.668 14.242 1.00 97.31 93 ARG A N 1
ATOM 730 C CA . ARG A 1 93 ? -13.366 5.124 15.453 1.00 97.31 93 ARG A CA 1
ATOM 731 C C . ARG A 1 93 ? -14.474 4.147 15.841 1.00 97.31 93 ARG A C 1
ATOM 733 O O . ARG A 1 93 ? -14.438 3.614 16.945 1.00 97.31 93 ARG A O 1
ATOM 740 N N . ASP A 1 94 ? -15.405 3.885 14.929 1.00 96.62 94 ASP A N 1
ATOM 741 C CA . ASP A 1 94 ? -16.594 3.070 15.196 1.00 96.62 94 ASP A CA 1
ATOM 742 C C . ASP A 1 94 ? -16.197 1.627 15.567 1.00 96.62 94 ASP A C 1
ATOM 744 O O . ASP A 1 94 ? -16.767 1.024 16.480 1.00 96.62 94 ASP A O 1
ATOM 748 N N . THR A 1 95 ? -15.156 1.091 14.920 1.00 96.06 95 THR A N 1
ATOM 749 C CA . THR A 1 95 ? -14.578 -0.223 15.239 1.00 96.06 95 THR A CA 1
ATOM 750 C C . THR A 1 95 ? -14.015 -0.257 16.656 1.00 96.06 95 THR A C 1
ATOM 752 O O . THR A 1 95 ? -14.349 -1.155 17.429 1.00 96.06 95 THR A O 1
ATOM 755 N N . LEU A 1 96 ? -13.180 0.720 17.026 1.00 95.56 96 LEU A N 1
ATOM 756 C CA . LEU A 1 96 ? -12.571 0.776 18.356 1.00 95.56 96 LEU A CA 1
ATOM 757 C C . LEU A 1 96 ? -13.618 0.994 19.456 1.00 95.56 96 LEU A C 1
ATOM 759 O O . LEU A 1 96 ? -13.553 0.329 20.488 1.00 95.56 96 LEU A O 1
ATOM 763 N N . GLU A 1 97 ? -14.605 1.864 19.232 1.00 97.56 97 GLU A N 1
ATOM 764 C CA . GLU A 1 97 ? -15.731 2.074 20.152 1.00 97.56 97 GLU A CA 1
ATOM 765 C C . GLU A 1 97 ? -16.527 0.779 20.363 1.00 97.56 97 GLU A C 1
ATOM 767 O O . GLU A 1 97 ? -16.800 0.390 21.501 1.00 97.56 97 GLU A O 1
ATOM 772 N N . THR A 1 98 ? -16.818 0.053 19.281 1.00 96.94 98 THR A N 1
ATOM 773 C CA . THR A 1 98 ? -17.518 -1.238 19.331 1.00 96.94 98 THR A CA 1
ATOM 774 C C . THR A 1 98 ? -16.712 -2.290 20.099 1.00 96.94 98 THR A C 1
ATOM 776 O O . THR A 1 98 ? -17.260 -3.009 20.935 1.00 96.94 98 THR A O 1
ATOM 779 N N . MET A 1 99 ? -15.394 -2.359 19.883 1.00 95.44 99 MET A N 1
ATOM 780 C CA . MET A 1 99 ? -14.509 -3.266 20.623 1.00 95.44 99 MET A CA 1
ATOM 781 C C . MET A 1 99 ? -14.492 -2.955 22.125 1.00 95.44 99 MET A C 1
ATOM 783 O O . MET A 1 99 ? -14.599 -3.870 22.941 1.00 95.44 99 MET A O 1
ATOM 787 N N . VAL A 1 100 ? -14.405 -1.674 22.497 1.00 95.88 100 VAL A N 1
ATOM 788 C CA . VAL A 1 100 ? -14.432 -1.234 23.903 1.00 95.88 100 VAL A CA 1
ATOM 789 C C . VAL A 1 100 ? -15.781 -1.535 24.562 1.00 95.88 100 VAL A C 1
ATOM 791 O O . VAL A 1 100 ? -15.817 -1.874 25.743 1.00 95.88 100 VAL A O 1
ATOM 794 N N . ALA A 1 101 ? -16.879 -1.505 23.803 1.00 96.38 101 ALA A N 1
ATOM 795 C CA . ALA A 1 101 ? -18.212 -1.884 24.274 1.00 96.38 101 ALA A CA 1
ATOM 796 C C . ALA A 1 101 ? -18.397 -3.401 24.519 1.00 96.38 101 ALA A C 1
ATOM 798 O O . ALA A 1 101 ? -19.493 -3.837 24.869 1.00 96.38 101 ALA A O 1
ATOM 799 N N . GLY A 1 102 ? -17.343 -4.212 24.368 1.00 95.12 102 GLY A N 1
ATOM 800 C CA . GLY A 1 102 ? -17.365 -5.644 24.678 1.00 95.12 102 GLY A CA 1
ATOM 801 C C . GLY A 1 102 ? -17.727 -6.536 23.493 1.00 95.12 102 GLY A C 1
ATOM 802 O O . GLY A 1 102 ? -18.229 -7.645 23.689 1.00 95.12 102 GLY A O 1
ATOM 803 N N . PHE A 1 103 ? -17.486 -6.078 22.262 1.00 95.62 103 PHE A N 1
ATOM 804 C CA . PHE A 1 103 ? -17.732 -6.889 21.075 1.00 95.62 103 PHE A CA 1
ATOM 805 C C . PHE A 1 103 ? -16.908 -8.195 21.098 1.00 95.62 103 PHE A C 1
ATOM 807 O O . PHE A 1 103 ? -15.701 -8.155 21.361 1.00 95.62 103 PHE A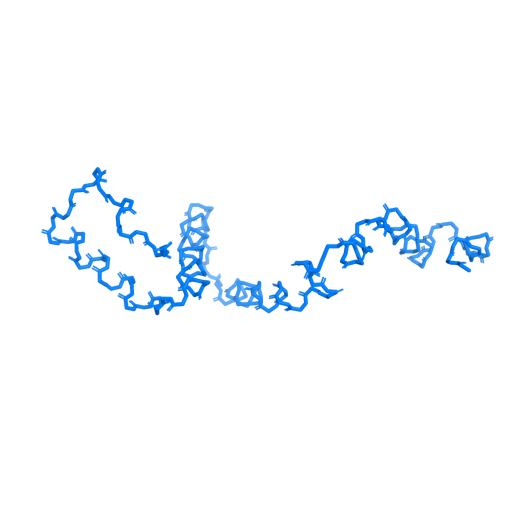 O 1
ATOM 814 N N . PRO A 1 104 ? -17.517 -9.367 20.824 1.00 95.69 104 PRO A N 1
ATOM 815 C CA . PRO A 1 104 ? -16.820 -10.644 20.932 1.00 95.69 104 PRO A CA 1
ATOM 816 C C . PRO A 1 104 ? -15.632 -10.756 19.972 1.00 95.69 104 PRO A C 1
ATOM 818 O O . PRO A 1 104 ? -15.781 -10.588 18.762 1.00 95.69 104 PRO A O 1
ATOM 821 N N . ALA A 1 105 ? -14.467 -11.155 20.494 1.00 93.00 105 ALA A N 1
ATOM 822 C CA . ALA A 1 105 ? -13.256 -11.352 19.691 1.00 93.00 105 ALA A CA 1
ATOM 823 C C . ALA A 1 105 ? -13.454 -12.364 18.542 1.00 93.00 105 ALA A C 1
ATOM 825 O O . ALA A 1 105 ? -12.883 -12.212 17.465 1.00 93.00 105 ALA A O 1
ATOM 826 N N . SER A 1 106 ? -14.313 -13.369 18.747 1.00 96.25 106 SER A N 1
ATOM 827 C CA . SER A 1 106 ? -14.670 -14.372 17.734 1.00 96.25 106 SER A CA 1
ATOM 828 C C . SER A 1 106 ? -15.401 -13.796 16.519 1.00 96.25 106 SER A C 1
ATOM 830 O O . SER A 1 106 ? -15.459 -14.456 15.486 1.00 96.25 106 SER A O 1
ATOM 832 N N . ARG A 1 107 ? -15.948 -12.581 16.629 1.00 95.44 107 ARG A N 1
ATOM 833 C CA . ARG A 1 107 ? -16.727 -11.911 15.582 1.00 95.44 107 ARG A CA 1
ATOM 834 C C . ARG A 1 107 ? -15.995 -10.732 14.946 1.00 95.44 107 ARG A C 1
ATOM 836 O O . ARG A 1 107 ? -16.579 -10.059 14.109 1.00 95.44 107 ARG A O 1
ATOM 843 N N . LEU A 1 108 ? -14.726 -10.474 15.290 1.00 92.12 108 LEU A N 1
ATOM 844 C CA . LEU A 1 108 ? -13.975 -9.296 14.807 1.00 92.12 108 LEU A CA 1
ATOM 845 C C . LEU A 1 108 ? -13.957 -9.138 13.281 1.00 92.12 108 LEU A C 1
ATOM 847 O O . LEU A 1 108 ? -13.872 -8.015 12.795 1.00 92.12 108 LEU A O 1
ATOM 851 N N . GLY A 1 109 ? -14.071 -10.237 12.530 1.00 93.62 109 GLY A N 1
ATOM 852 C CA . GLY A 1 109 ? -14.186 -10.196 11.070 1.00 93.62 109 GLY A CA 1
ATOM 853 C C . GLY A 1 109 ? -15.372 -9.362 10.565 1.00 93.62 109 GLY A C 1
ATOM 854 O O . GLY A 1 109 ? -15.283 -8.786 9.488 1.00 93.62 109 GLY A O 1
ATOM 855 N N . GLU A 1 110 ? -16.443 -9.236 11.353 1.00 94.88 110 GLU A N 1
ATOM 856 C CA . GLU A 1 110 ? -17.619 -8.415 11.028 1.00 94.88 110 GLU A CA 1
ATOM 857 C C . GLU A 1 110 ? -17.336 -6.906 11.082 1.00 94.88 110 GLU A C 1
ATOM 859 O O . GLU A 1 110 ? -18.107 -6.122 10.540 1.00 94.88 110 GLU A O 1
ATOM 864 N N . LEU A 1 111 ? -16.235 -6.492 11.719 1.00 95.12 111 LEU A N 1
ATOM 865 C CA . LEU A 1 111 ? -15.821 -5.090 11.808 1.00 95.12 111 LEU A CA 1
ATOM 866 C C . LEU A 1 111 ? -14.807 -4.707 10.719 1.00 95.12 111 LEU A C 1
ATOM 868 O O . LEU A 1 111 ? -14.282 -3.595 10.736 1.00 95.12 111 LEU A O 1
ATOM 872 N N . LEU A 1 112 ? -14.476 -5.608 9.788 1.00 95.06 112 LEU A N 1
ATOM 873 C CA . LEU A 1 112 ? -13.532 -5.309 8.710 1.00 95.06 112 LEU A CA 1
ATOM 874 C C . LEU A 1 112 ? -14.108 -4.273 7.727 1.00 95.06 112 LEU A C 1
ATOM 876 O O . LEU A 1 112 ? -15.308 -4.280 7.460 1.00 95.06 112 LEU A O 1
ATOM 880 N N . PRO A 1 113 ? -13.266 -3.408 7.126 1.00 95.12 113 PRO A N 1
ATOM 881 C CA . PRO A 1 113 ? -13.711 -2.354 6.218 1.00 95.12 113 PRO A CA 1
ATOM 882 C C . PRO A 1 113 ? -13.913 -2.893 4.792 1.00 95.12 113 PRO A C 1
ATOM 884 O O . PRO A 1 113 ? -13.305 -2.406 3.838 1.00 95.12 113 PRO A O 1
ATOM 887 N N . VAL A 1 114 ? -14.726 -3.938 4.655 1.00 91.62 114 VAL A N 1
ATOM 888 C CA . VAL A 1 114 ? -15.020 -4.624 3.391 1.00 91.62 114 VAL A CA 1
ATOM 889 C C . VAL A 1 114 ? -16.504 -4.493 3.062 1.00 91.62 114 VAL A C 1
ATOM 891 O O . VAL A 1 114 ? -17.334 -4.434 3.969 1.00 91.62 114 VAL A O 1
ATOM 894 N N . ARG A 1 115 ? -16.826 -4.394 1.772 1.00 69.50 115 ARG A N 1
ATOM 895 C CA . ARG A 1 115 ? -18.201 -4.265 1.280 1.00 69.50 115 ARG A CA 1
ATOM 896 C C . ARG A 1 115 ? -18.756 -5.584 0.759 1.00 69.50 115 ARG A C 1
ATOM 898 O O . ARG A 1 115 ? -17.954 -6.383 0.227 1.00 69.50 115 ARG A O 1
#